Protein AF-A0AA97GKY3-F1 (afdb_monomer_lite)

pLDDT: mean 78.76, std 14.24, range [46.22, 96.06]

Sequence (99 aa):
MFIHLEANILKNKYGVREMSVAIKKWGNSQGIVIPSAILKQLGIEVGQRLDISVNNGNLVLSPKKKIRMFSEAYLLDNMNEYNSHSDELAQINDMEIGE

Foldseek 3Di:
DVVVVVVVVVCVLQPDDDDDWDWDDDPPDIDTDDDPVVCVSVVHDPPFDWDWDADPNDIDIGGDDPPPDDDPCRVCVPDDPVNVCPVDDPDDDPVNVPD

Structure (mmCIF, N/CA/C/O backbone):
data_AF-A0AA97GKY3-F1
#
_entry.id   AF-A0AA97GKY3-F1
#
loop_
_atom_sit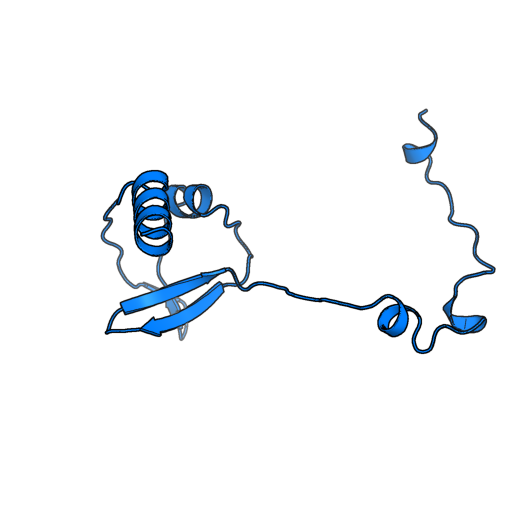e.group_PDB
_atom_site.id
_atom_site.type_symbol
_atom_site.label_atom_id
_atom_site.label_alt_id
_atom_site.label_comp_id
_atom_site.label_asym_id
_atom_site.label_entity_id
_atom_site.label_seq_id
_atom_site.pdbx_PDB_ins_code
_atom_site.Cartn_x
_atom_site.Cartn_y
_atom_site.Cartn_z
_atom_site.occupancy
_atom_site.B_iso_or_equiv
_atom_site.auth_seq_id
_atom_site.auth_comp_id
_atom_site.auth_asym_id
_atom_site.auth_atom_id
_atom_site.pdbx_PDB_model_num
ATOM 1 N N . MET A 1 1 ? -26.500 -10.267 -20.032 1.00 52.09 1 MET A N 1
ATOM 2 C CA . MET A 1 1 ? -26.443 -11.475 -19.175 1.00 52.09 1 MET A CA 1
ATOM 3 C C . MET A 1 1 ? -25.007 -11.860 -18.798 1.00 52.09 1 MET A C 1
ATOM 5 O O . MET A 1 1 ? -24.755 -12.038 -17.618 1.00 52.09 1 MET A O 1
ATOM 9 N N . PHE A 1 2 ? -24.052 -11.880 -19.740 1.00 49.31 2 PHE A N 1
ATOM 10 C CA . PHE A 1 2 ? -22.637 -12.225 -19.484 1.00 49.31 2 PHE A CA 1
ATOM 11 C C . PHE A 1 2 ? -21.908 -11.327 -18.461 1.00 49.31 2 PHE A C 1
ATOM 13 O O . PHE A 1 2 ? -21.291 -11.838 -17.535 1.00 49.31 2 PHE A O 1
ATOM 20 N N . ILE A 1 3 ? -22.061 -10.000 -18.535 1.00 54.97 3 ILE A N 1
ATOM 21 C CA . ILE A 1 3 ? -21.434 -9.059 -17.578 1.00 54.97 3 ILE A CA 1
ATOM 22 C C . ILE A 1 3 ? -21.911 -9.218 -16.123 1.00 54.97 3 ILE A C 1
ATOM 24 O O . ILE A 1 3 ? -21.146 -8.987 -15.193 1.00 54.97 3 ILE A O 1
ATOM 28 N N . HIS A 1 4 ? -23.168 -9.624 -15.911 1.00 46.22 4 HIS A N 1
ATOM 29 C CA . HIS A 1 4 ? -23.708 -9.834 -14.563 1.00 46.22 4 HIS A CA 1
ATOM 30 C C . HIS A 1 4 ? -23.193 -11.136 -13.931 1.00 46.22 4 HIS A C 1
ATOM 32 O O . HIS A 1 4 ? -23.052 -11.199 -12.713 1.00 46.22 4 HIS A O 1
ATOM 38 N N . LEU A 1 5 ? -22.892 -12.157 -14.742 1.00 48.66 5 LEU A N 1
ATOM 39 C CA . LEU A 1 5 ? -22.388 -13.445 -14.263 1.00 48.66 5 LEU A CA 1
ATOM 40 C C . LEU A 1 5 ? -20.929 -13.329 -13.782 1.00 48.66 5 LEU A C 1
ATOM 42 O O . LEU A 1 5 ? -20.621 -13.777 -12.681 1.00 48.66 5 LEU A O 1
ATOM 46 N N . GLU A 1 6 ? -20.071 -12.639 -14.542 1.00 56.41 6 GLU A N 1
ATOM 47 C CA . GLU A 1 6 ? -18.661 -12.364 -14.196 1.00 56.41 6 GLU A CA 1
ATOM 48 C C . GLU A 1 6 ? -18.518 -11.658 -12.837 1.00 56.41 6 GLU A C 1
ATOM 50 O O . GLU A 1 6 ? -17.774 -12.099 -11.959 1.00 56.41 6 GLU A O 1
ATOM 55 N N . ALA A 1 7 ? -19.299 -10.595 -12.612 1.00 54.34 7 ALA A N 1
ATOM 56 C CA . ALA A 1 7 ? -19.278 -9.860 -11.349 1.00 54.34 7 ALA A CA 1
ATOM 57 C C . ALA A 1 7 ? -19.705 -10.733 -10.154 1.00 54.34 7 ALA A C 1
ATOM 59 O O . ALA A 1 7 ? -19.193 -10.564 -9.045 1.00 54.34 7 ALA A O 1
ATOM 60 N N . ASN A 1 8 ? -20.623 -11.679 -10.373 1.00 49.62 8 ASN A N 1
ATOM 61 C CA . ASN A 1 8 ? -21.111 -12.576 -9.329 1.00 49.62 8 ASN A CA 1
ATOM 62 C C . ASN A 1 8 ? -20.112 -13.710 -9.029 1.00 49.62 8 ASN A C 1
ATOM 64 O O . ASN A 1 8 ? -19.917 -14.069 -7.868 1.00 49.62 8 ASN A O 1
ATOM 68 N N . ILE A 1 9 ? -19.407 -14.213 -10.048 1.00 56.62 9 ILE A N 1
ATOM 69 C CA . ILE A 1 9 ? -18.322 -15.198 -9.899 1.00 56.62 9 ILE A CA 1
ATOM 70 C C . ILE A 1 9 ? -17.146 -14.593 -9.115 1.00 56.62 9 ILE A C 1
ATOM 72 O O . ILE A 1 9 ? -16.620 -15.231 -8.200 1.00 56.62 9 ILE A O 1
ATOM 76 N N . LEU A 1 10 ? -16.775 -13.338 -9.396 1.00 53.50 10 LEU A N 1
ATOM 77 C CA . LEU A 1 10 ? -15.717 -12.635 -8.658 1.00 53.50 10 LEU A CA 1
ATOM 78 C C . LEU A 1 10 ? -16.090 -12.377 -7.191 1.00 53.50 10 LEU A C 1
ATOM 80 O O . LEU A 1 10 ? -15.242 -12.540 -6.315 1.00 53.50 10 LEU A O 1
ATOM 84 N N . LYS A 1 11 ? -17.355 -12.038 -6.902 1.00 51.94 11 LYS A N 1
ATOM 85 C CA . LYS A 1 11 ? -17.842 -11.898 -5.517 1.00 51.94 11 LYS A CA 1
ATOM 86 C C . LYS A 1 11 ? -17.776 -13.215 -4.738 1.00 51.94 11 LYS A C 1
ATOM 88 O O . LYS A 1 11 ? -17.418 -13.197 -3.563 1.00 51.94 11 LYS A O 1
ATOM 93 N N . ASN A 1 12 ? -18.067 -14.346 -5.386 1.00 52.72 12 ASN A N 1
ATOM 94 C CA . ASN A 1 12 ? -18.068 -15.663 -4.738 1.00 52.72 12 ASN A CA 1
ATOM 95 C C . ASN A 1 12 ? -16.659 -16.259 -4.558 1.00 52.72 12 ASN A C 1
ATOM 97 O O . ASN A 1 12 ? -16.413 -16.966 -3.584 1.00 52.72 12 ASN A O 1
ATOM 101 N N . LYS A 1 13 ? -15.705 -15.941 -5.447 1.00 58.94 13 LYS A N 1
ATOM 102 C CA . LYS A 1 13 ? -14.300 -16.391 -5.338 1.00 58.94 13 LYS A CA 1
ATOM 103 C C . LYS A 1 13 ? -13.584 -15.839 -4.096 1.00 58.94 13 LYS A C 1
ATOM 105 O O . LYS A 1 13 ? -12.670 -16.473 -3.579 1.00 58.94 13 LYS A O 1
ATOM 110 N N . TYR A 1 14 ? -13.992 -14.663 -3.622 1.00 61.53 14 TYR A N 1
ATOM 111 C CA . TYR A 1 14 ? -13.306 -13.905 -2.574 1.00 61.53 14 TYR A CA 1
ATOM 112 C C . TYR A 1 14 ? -14.158 -13.694 -1.318 1.00 61.53 14 TYR A C 1
ATOM 114 O O . TYR A 1 14 ? -13.981 -12.661 -0.679 1.00 61.53 14 TYR A O 1
ATOM 122 N N . GLY A 1 15 ? -15.062 -14.638 -1.000 1.00 59.81 15 GLY A N 1
ATOM 123 C CA . GLY A 1 15 ? -16.025 -14.614 0.116 1.00 59.81 15 GLY A CA 1
ATOM 124 C C . GLY A 1 15 ? -15.819 -13.478 1.123 1.00 59.81 15 GLY A C 1
ATOM 125 O O . GLY A 1 15 ? -14.799 -13.439 1.811 1.00 59.81 15 GLY A O 1
ATOM 126 N N . VAL A 1 16 ? -16.768 -12.537 1.163 1.00 59.62 16 VAL A N 1
ATOM 127 C CA . VAL A 1 16 ? -16.625 -11.253 1.866 1.00 59.62 16 VAL A CA 1
ATOM 128 C C . VAL A 1 16 ? -16.208 -11.477 3.322 1.00 59.62 16 VAL A C 1
ATOM 130 O O . VAL A 1 16 ? -16.953 -12.048 4.114 1.00 59.62 16 VAL A O 1
ATOM 133 N N . ARG A 1 17 ? -15.000 -11.022 3.668 1.00 67.50 17 ARG A N 1
ATOM 134 C CA . ARG A 1 17 ? -14.478 -10.995 5.037 1.00 67.50 17 ARG A CA 1
ATOM 135 C C . ARG A 1 17 ? -14.363 -9.549 5.484 1.00 67.50 17 ARG A C 1
ATOM 137 O O . ARG A 1 17 ? -13.490 -8.824 5.012 1.00 67.50 17 ARG A O 1
ATOM 144 N N . GLU A 1 18 ? -15.241 -9.145 6.390 1.00 75.62 18 GLU A N 1
ATOM 145 C CA . GLU A 1 18 ? -15.158 -7.836 7.028 1.00 75.62 18 GLU A CA 1
ATOM 146 C C . GLU A 1 18 ? -14.206 -7.882 8.221 1.00 75.62 18 GLU A C 1
ATOM 148 O O . GLU A 1 18 ? -14.206 -8.823 9.015 1.00 75.62 18 GLU A O 1
ATOM 153 N N . MET A 1 19 ? -13.360 -6.861 8.327 1.00 83.88 19 MET A N 1
ATOM 154 C CA . MET A 1 19 ? -12.403 -6.702 9.414 1.00 83.88 19 MET A CA 1
ATOM 155 C C . MET A 1 19 ? -12.294 -5.216 9.742 1.00 83.88 19 MET A C 1
ATOM 157 O O . MET A 1 19 ? -12.143 -4.392 8.840 1.00 83.88 19 MET A O 1
ATOM 161 N N . SER A 1 20 ? -12.311 -4.864 11.024 1.00 89.56 20 SER A N 1
ATOM 162 C CA . SER A 1 20 ? -12.036 -3.498 11.466 1.00 89.56 20 SER A CA 1
ATOM 163 C C . SER A 1 20 ? -10.535 -3.300 11.665 1.00 89.56 20 SER A C 1
ATOM 165 O O . SER A 1 20 ? -9.904 -4.040 12.423 1.00 89.56 20 SER A O 1
ATOM 167 N N . VAL A 1 21 ? -9.967 -2.276 11.035 1.00 91.94 21 VAL A N 1
ATOM 168 C CA . VAL A 1 21 ? -8.583 -1.838 11.264 1.00 91.94 21 VAL A CA 1
ATOM 169 C C . VAL A 1 21 ? -8.566 -0.375 11.690 1.00 91.94 21 VAL A C 1
ATOM 171 O O . VAL A 1 21 ? -9.446 0.396 11.321 1.00 91.94 21 VAL A O 1
ATOM 174 N N . ALA A 1 22 ? -7.554 0.012 12.463 1.00 93.81 22 ALA A N 1
ATOM 175 C CA . ALA A 1 22 ? -7.344 1.395 12.872 1.00 93.81 22 ALA A CA 1
ATOM 176 C C . ALA A 1 22 ? -6.202 2.031 12.074 1.00 93.81 22 ALA A C 1
ATOM 178 O O . ALA A 1 22 ? -5.189 1.384 11.786 1.00 93.81 22 ALA A O 1
ATOM 179 N N . ILE A 1 23 ? -6.354 3.318 11.770 1.00 95.25 23 ILE A N 1
ATOM 180 C CA . ILE A 1 23 ? -5.287 4.136 11.200 1.00 95.25 23 ILE A CA 1
ATOM 181 C C . ILE A 1 23 ? -4.251 4.421 12.292 1.00 95.25 23 ILE A C 1
ATOM 183 O O . ILE A 1 23 ? -4.587 4.849 13.395 1.00 95.25 23 ILE A O 1
ATOM 187 N N . LYS A 1 24 ? -2.977 4.191 11.978 1.00 95.94 24 LYS A N 1
ATOM 188 C CA . LYS A 1 24 ? -1.830 4.455 12.850 1.00 95.94 24 LYS A CA 1
ATOM 189 C C . LYS A 1 24 ? -0.959 5.554 12.254 1.00 95.94 24 LYS A C 1
ATOM 191 O O . LYS A 1 24 ? -0.857 5.684 11.038 1.00 95.94 24 LYS A O 1
ATOM 196 N N . LYS A 1 25 ? -0.300 6.333 13.112 1.00 96.06 25 LYS A N 1
ATOM 197 C CA . LYS A 1 25 ? 0.679 7.341 12.692 1.00 96.06 25 LYS A CA 1
ATOM 198 C C . LYS A 1 25 ? 2.038 6.684 12.448 1.00 96.06 25 LYS A C 1
ATOM 200 O O . LYS A 1 25 ? 2.558 6.015 13.338 1.00 96.06 25 LYS A O 1
ATOM 205 N N . TRP A 1 26 ? 2.615 6.919 11.274 1.00 94.44 26 TRP A N 1
ATOM 206 C CA . TRP A 1 26 ? 3.968 6.509 10.894 1.00 94.44 26 TRP A CA 1
ATOM 207 C C . TRP A 1 26 ? 4.745 7.752 10.452 1.00 94.44 26 TRP A C 1
ATOM 209 O O . TRP A 1 26 ? 4.631 8.203 9.313 1.00 94.44 26 TRP A O 1
ATOM 219 N N . GLY A 1 27 ? 5.493 8.360 11.376 1.00 92.69 27 GLY A N 1
ATOM 220 C CA . GLY A 1 27 ? 6.165 9.640 11.131 1.00 92.69 27 GLY A CA 1
ATOM 221 C C . GLY A 1 27 ? 5.167 10.748 10.773 1.00 92.69 27 GLY A C 1
ATOM 222 O O . GLY A 1 27 ? 4.230 11.011 11.532 1.00 92.69 27 GLY A O 1
ATOM 223 N N . ASN A 1 28 ? 5.352 11.371 9.605 1.00 95.62 28 ASN A N 1
ATOM 224 C CA . ASN A 1 28 ? 4.447 12.397 9.065 1.00 95.62 28 ASN A CA 1
ATOM 225 C C . ASN A 1 28 ? 3.242 11.818 8.307 1.00 95.62 28 ASN A C 1
ATOM 227 O O . ASN A 1 28 ? 2.396 12.570 7.833 1.00 95.62 28 ASN A O 1
ATOM 231 N N . SER A 1 29 ? 3.150 10.495 8.188 1.00 93.31 29 SER A N 1
ATOM 232 C CA . SER A 1 29 ? 2.107 9.816 7.423 1.00 93.31 29 SER A CA 1
ATOM 233 C C . SER A 1 29 ? 1.175 9.004 8.315 1.00 93.31 29 SER A C 1
ATOM 235 O O . SER A 1 29 ? 1.404 8.811 9.515 1.00 93.31 29 SER A O 1
ATOM 237 N N . GLN A 1 30 ? 0.090 8.536 7.711 1.00 94.69 30 GLN A N 1
ATOM 238 C CA . GLN A 1 30 ? -0.875 7.640 8.322 1.00 94.69 30 GLN A CA 1
ATOM 239 C C . GLN A 1 30 ? -0.895 6.331 7.536 1.00 94.69 30 GLN A C 1
ATOM 241 O O . GLN A 1 30 ? -0.824 6.337 6.308 1.00 94.69 30 GLN A O 1
ATOM 246 N N . GLY A 1 31 ? -0.971 5.213 8.246 1.00 92.88 31 GLY A N 1
ATOM 247 C CA . GLY A 1 31 ? -0.959 3.882 7.657 1.00 92.88 31 GLY A CA 1
ATOM 248 C C . GLY A 1 31 ? -1.977 2.961 8.307 1.00 92.88 31 GLY A C 1
ATOM 249 O O . GLY A 1 31 ? -2.439 3.196 9.423 1.00 92.88 31 GLY A O 1
ATOM 250 N N . ILE A 1 32 ? -2.302 1.885 7.603 1.00 93.31 32 ILE A N 1
ATOM 251 C CA . ILE A 1 32 ? -3.094 0.771 8.122 1.00 93.31 32 ILE A CA 1
ATOM 252 C C . ILE A 1 32 ? -2.244 -0.494 8.087 1.00 93.31 32 ILE A C 1
ATOM 254 O O . ILE A 1 32 ? -1.383 -0.659 7.223 1.00 93.31 32 ILE A O 1
ATOM 258 N N . VAL A 1 33 ? -2.493 -1.404 9.024 1.00 91.38 33 VAL A N 1
ATOM 259 C CA . VAL A 1 33 ? -1.918 -2.750 8.966 1.00 91.38 33 VAL A CA 1
ATOM 260 C C . VAL A 1 33 ? -2.879 -3.620 8.171 1.00 91.38 33 VAL A C 1
ATOM 262 O O . VAL A 1 33 ? -4.016 -3.816 8.592 1.00 91.38 33 VAL A O 1
ATOM 265 N N . ILE A 1 34 ? -2.425 -4.129 7.029 1.00 90.56 34 ILE A N 1
ATOM 266 C CA . ILE A 1 34 ? -3.201 -5.051 6.197 1.00 90.56 34 ILE A CA 1
ATOM 267 C C . ILE A 1 34 ? -2.884 -6.481 6.657 1.00 90.56 34 ILE A C 1
ATOM 269 O O . ILE A 1 34 ? -1.723 -6.890 6.579 1.00 90.56 34 ILE A O 1
ATOM 273 N N . PRO A 1 35 ? -3.869 -7.260 7.140 1.00 89.25 35 PRO A N 1
ATOM 274 C CA . PRO A 1 35 ? -3.641 -8.643 7.542 1.00 89.25 35 PRO A CA 1
ATOM 275 C C . PRO A 1 35 ? -3.117 -9.510 6.392 1.00 89.25 35 PRO A C 1
ATOM 277 O O . PRO A 1 35 ? -3.614 -9.445 5.266 1.00 89.25 35 PRO A O 1
ATOM 280 N N . SER A 1 36 ? -2.158 -10.389 6.692 1.00 88.94 36 SER A N 1
ATOM 281 C CA . SER A 1 36 ? -1.513 -11.267 5.702 1.00 88.94 36 SER A CA 1
ATOM 282 C C . SER A 1 36 ? -2.495 -12.187 4.971 1.00 88.94 36 SER A C 1
ATOM 284 O O . SER A 1 36 ? -2.277 -12.518 3.808 1.00 88.94 36 SER A O 1
ATOM 286 N N . ALA A 1 37 ? -3.601 -12.562 5.618 1.00 86.31 37 ALA A N 1
ATOM 287 C CA . ALA A 1 37 ? -4.664 -13.353 5.006 1.00 86.31 37 ALA A CA 1
ATOM 288 C C . ALA A 1 37 ? -5.293 -12.654 3.785 1.00 86.31 37 ALA A C 1
ATOM 290 O O . ALA A 1 37 ? -5.534 -13.310 2.774 1.00 86.31 37 ALA A O 1
ATOM 291 N N . ILE A 1 38 ? -5.499 -11.332 3.847 1.00 86.75 38 ILE A N 1
ATOM 292 C CA . ILE A 1 38 ? -6.049 -10.557 2.723 1.00 86.75 38 ILE A CA 1
ATOM 293 C C . ILE A 1 38 ? -5.029 -10.432 1.598 1.00 86.75 38 ILE A C 1
ATOM 295 O O . ILE A 1 38 ? -5.378 -10.611 0.436 1.00 86.75 38 ILE A O 1
ATOM 299 N N . LEU A 1 39 ? -3.761 -10.182 1.935 1.00 87.50 39 LEU A N 1
ATOM 300 C CA . LEU A 1 39 ? -2.686 -10.115 0.943 1.00 87.50 39 LEU A CA 1
ATOM 301 C C . LEU A 1 39 ? -2.575 -11.421 0.146 1.00 87.50 39 LEU A C 1
ATOM 303 O O . LEU A 1 39 ? -2.588 -11.387 -1.081 1.00 87.50 39 LEU A O 1
ATOM 307 N N . LYS A 1 40 ? -2.578 -12.572 0.835 1.00 86.81 40 LYS A N 1
ATOM 308 C CA . LYS A 1 40 ? -2.563 -13.900 0.199 1.00 86.81 40 LYS A CA 1
ATOM 309 C C . LYS A 1 40 ? -3.774 -14.125 -0.702 1.00 86.81 40 LYS A C 1
ATOM 311 O O . LYS A 1 40 ? -3.621 -14.611 -1.816 1.00 86.81 40 LYS A O 1
ATOM 316 N N . GLN A 1 41 ? -4.963 -13.749 -0.236 1.00 83.69 41 GLN A N 1
ATOM 317 C CA . GLN A 1 41 ? -6.193 -13.877 -1.014 1.00 83.69 41 GLN A CA 1
ATOM 318 C C . GLN A 1 41 ? -6.146 -13.040 -2.301 1.00 83.69 41 GLN A C 1
ATOM 320 O O . GLN A 1 41 ? -6.612 -13.491 -3.344 1.00 83.69 41 GLN A O 1
ATOM 325 N N . LEU A 1 42 ? -5.557 -11.845 -2.244 1.00 84.19 42 LEU A N 1
ATOM 326 C CA . LEU A 1 42 ? -5.392 -10.966 -3.402 1.00 84.19 42 LEU A CA 1
ATOM 327 C C . LEU A 1 42 ? -4.159 -11.304 -4.261 1.00 84.19 42 LEU A C 1
ATOM 329 O O . LEU A 1 42 ? -3.985 -10.689 -5.311 1.00 84.19 42 LEU A O 1
ATOM 333 N N . GLY A 1 43 ? -3.316 -12.257 -3.845 1.00 87.25 43 GLY A N 1
ATOM 334 C CA . GLY A 1 43 ? -2.058 -12.581 -4.529 1.00 87.25 43 GLY A CA 1
ATOM 335 C C . GLY A 1 43 ? -1.039 -11.436 -4.501 1.00 87.25 43 GLY A C 1
ATOM 336 O O . GLY A 1 43 ? -0.255 -11.286 -5.434 1.00 87.25 43 GLY A O 1
ATOM 337 N N . ILE A 1 44 ? -1.088 -10.595 -3.465 1.00 88.75 44 ILE A N 1
ATOM 338 C CA . ILE A 1 44 ? -0.215 -9.429 -3.299 1.00 88.75 44 ILE A CA 1
ATOM 339 C C . ILE A 1 44 ? 0.918 -9.789 -2.343 1.00 88.75 44 ILE A C 1
ATOM 341 O O . ILE A 1 44 ? 0.691 -10.326 -1.258 1.00 88.75 44 ILE A O 1
ATOM 345 N N . GLU A 1 45 ? 2.136 -9.425 -2.721 1.00 88.56 45 GLU A N 1
ATOM 346 C CA . GLU A 1 45 ? 3.335 -9.621 -1.909 1.00 88.56 45 GLU A CA 1
ATOM 347 C C . GLU A 1 45 ? 3.789 -8.319 -1.240 1.00 88.56 45 GLU A C 1
ATOM 349 O O . GLU A 1 45 ? 3.532 -7.210 -1.721 1.00 88.56 45 GLU A O 1
ATOM 354 N N . VAL A 1 46 ? 4.498 -8.447 -0.117 1.00 87.62 46 VAL A N 1
ATOM 355 C CA . VAL A 1 46 ? 5.099 -7.299 0.571 1.00 87.62 46 VAL A CA 1
ATOM 356 C C . VAL A 1 46 ? 6.119 -6.631 -0.355 1.00 87.62 46 VAL A C 1
ATOM 358 O O . VAL A 1 46 ? 6.952 -7.296 -0.958 1.00 87.62 46 VAL A O 1
ATOM 361 N N . GLY A 1 47 ? 6.049 -5.305 -0.471 1.00 87.81 47 GLY A N 1
ATOM 362 C CA . GLY A 1 47 ? 6.907 -4.526 -1.371 1.00 87.81 47 GLY A CA 1
ATOM 363 C C . GLY A 1 47 ? 6.315 -4.293 -2.766 1.00 87.81 47 GLY A C 1
ATOM 364 O O . GLY A 1 47 ? 6.829 -3.447 -3.503 1.00 87.81 47 GLY A O 1
ATOM 365 N N . GLN A 1 48 ? 5.206 -4.953 -3.128 1.00 88.25 48 GLN A N 1
ATOM 366 C CA . GLN A 1 48 ? 4.465 -4.583 -4.333 1.00 88.25 48 GLN A CA 1
ATOM 367 C C . GLN A 1 48 ? 3.888 -3.168 -4.213 1.00 88.25 48 GLN A C 1
ATOM 369 O O . GLN A 1 48 ? 3.448 -2.725 -3.151 1.00 88.25 48 GLN A O 1
ATOM 374 N N . ARG A 1 49 ? 3.881 -2.443 -5.336 1.00 89.62 49 ARG A N 1
ATOM 375 C CA . ARG A 1 49 ? 3.287 -1.105 -5.406 1.00 89.62 49 ARG A CA 1
ATOM 376 C C . ARG A 1 49 ? 1.783 -1.215 -5.602 1.00 89.62 49 ARG A C 1
ATOM 378 O O . ARG A 1 49 ? 1.325 -1.965 -6.462 1.00 89.62 49 ARG A O 1
ATOM 385 N N . LEU A 1 50 ? 1.042 -0.414 -4.849 1.00 91.12 50 LEU A N 1
ATOM 386 C CA . LEU A 1 50 ? -0.399 -0.256 -4.985 1.00 91.12 50 LEU A CA 1
ATOM 387 C C . LEU A 1 50 ? -0.702 1.173 -5.435 1.00 91.12 50 LEU A C 1
ATOM 389 O O . LEU A 1 50 ? -0.010 2.109 -5.032 1.00 91.12 50 LEU A O 1
ATOM 393 N N . ASP A 1 51 ? -1.737 1.330 -6.248 1.00 92.00 51 ASP A N 1
ATOM 394 C CA . ASP A 1 51 ? -2.359 2.622 -6.504 1.00 92.00 51 ASP A CA 1
ATOM 395 C C . ASP A 1 51 ? -3.503 2.828 -5.497 1.00 92.00 51 ASP A C 1
ATOM 397 O O . ASP A 1 51 ? -4.209 1.883 -5.126 1.00 92.00 51 ASP A O 1
ATOM 401 N N . ILE A 1 52 ? -3.664 4.069 -5.035 1.00 92.25 52 ILE A N 1
ATOM 402 C CA . ILE A 1 52 ? -4.684 4.482 -4.070 1.00 92.25 52 ILE A CA 1
ATOM 403 C C . ILE A 1 52 ? -5.633 5.472 -4.741 1.00 92.25 52 ILE A C 1
ATOM 405 O O . ILE A 1 52 ? -5.195 6.406 -5.413 1.00 92.25 52 ILE A O 1
ATOM 409 N N . SER A 1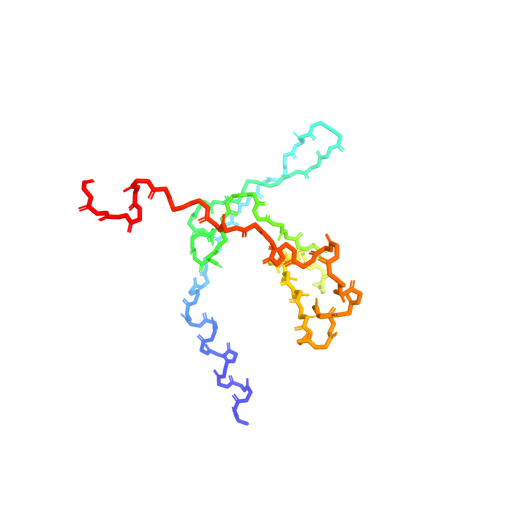 53 ? -6.936 5.260 -4.583 1.00 94.12 53 SER A N 1
ATOM 410 C CA . SER A 1 53 ? -7.970 6.135 -5.141 1.00 94.12 53 SER A CA 1
ATOM 411 C C . SER A 1 53 ? -9.164 6.244 -4.198 1.00 94.12 53 SER A C 1
ATOM 413 O O . SER A 1 53 ? -9.356 5.398 -3.324 1.00 94.12 53 SER A O 1
ATOM 415 N N . VAL A 1 54 ? -9.964 7.294 -4.371 1.00 95.62 54 VAL A N 1
ATOM 416 C CA . VAL A 1 54 ? -11.228 7.480 -3.651 1.00 95.62 54 VAL A CA 1
ATOM 417 C C . VAL A 1 54 ? -12.366 7.306 -4.647 1.00 95.62 54 VAL A C 1
ATOM 419 O O . VAL A 1 54 ? -12.424 8.017 -5.647 1.00 95.62 54 VAL A O 1
ATOM 422 N N . ASN A 1 55 ? -13.266 6.360 -4.383 1.00 93.06 55 ASN A N 1
ATOM 423 C CA . ASN A 1 55 ? -14.430 6.096 -5.225 1.00 93.06 55 ASN A CA 1
ATOM 424 C C . ASN A 1 55 ? -15.672 5.899 -4.346 1.00 93.06 55 ASN A C 1
ATOM 426 O O . ASN A 1 55 ? -15.690 5.024 -3.481 1.00 93.06 55 ASN A O 1
ATOM 430 N N . ASN A 1 56 ? -16.707 6.718 -4.559 1.00 93.25 56 ASN A N 1
ATOM 431 C CA . ASN A 1 56 ? -17.970 6.674 -3.811 1.00 93.25 56 ASN A CA 1
ATOM 432 C C . ASN A 1 56 ? -17.778 6.711 -2.283 1.00 93.25 56 ASN A C 1
ATOM 434 O O . ASN A 1 56 ? -18.393 5.939 -1.555 1.00 93.25 56 ASN A O 1
ATOM 438 N N . GLY A 1 57 ? -16.868 7.565 -1.800 1.00 93.12 57 GLY A N 1
ATOM 439 C CA . GLY A 1 57 ? -16.536 7.672 -0.373 1.00 93.12 57 GLY A CA 1
ATOM 440 C C . GLY A 1 57 ? -15.684 6.522 0.179 1.00 93.12 57 GLY A C 1
ATOM 441 O O . GLY A 1 57 ? -15.319 6.551 1.350 1.00 93.12 57 GLY A O 1
ATOM 442 N N . ASN A 1 58 ? -15.322 5.541 -0.653 1.00 91.38 58 ASN A N 1
ATOM 443 C CA . ASN A 1 58 ? -14.484 4.413 -0.265 1.00 91.38 58 ASN A CA 1
ATOM 444 C C . ASN A 1 58 ? -13.036 4.636 -0.692 1.00 91.38 58 ASN A C 1
ATOM 446 O O . ASN A 1 58 ? -12.762 5.082 -1.810 1.00 91.38 58 ASN A O 1
ATOM 450 N N . LEU A 1 59 ? -12.105 4.255 0.181 1.00 90.31 59 LEU A N 1
ATOM 451 C CA . LEU A 1 59 ? -10.696 4.142 -0.166 1.00 90.31 59 LEU A CA 1
ATOM 452 C C . LEU A 1 59 ? -10.475 2.824 -0.916 1.00 90.31 59 LEU A C 1
ATOM 454 O O . LEU A 1 59 ? -10.672 1.747 -0.356 1.00 90.31 59 LEU A O 1
ATOM 458 N N . VAL A 1 60 ? -10.056 2.907 -2.176 1.00 91.62 60 VAL A N 1
ATOM 459 C CA . VAL A 1 60 ? -9.801 1.741 -3.026 1.00 91.62 60 VAL A CA 1
ATOM 460 C C . VAL A 1 60 ? -8.302 1.616 -3.266 1.00 91.62 60 VAL A C 1
ATOM 462 O O . VAL A 1 60 ? -7.670 2.511 -3.831 1.00 91.62 60 VAL A O 1
ATOM 465 N N . LEU A 1 61 ? -7.746 0.479 -2.847 1.00 91.00 61 LEU A N 1
ATOM 466 C CA . LEU A 1 61 ? -6.364 0.075 -3.101 1.00 91.00 61 LEU A CA 1
ATOM 467 C C . LEU A 1 61 ? -6.350 -0.971 -4.213 1.00 91.00 61 LEU A C 1
ATOM 469 O O . LEU A 1 61 ? -7.128 -1.923 -4.179 1.00 91.00 61 LEU A O 1
ATOM 473 N N . SER A 1 62 ? -5.480 -0.806 -5.205 1.00 89.25 62 SER A N 1
ATOM 474 C CA . SER A 1 62 ? -5.369 -1.732 -6.340 1.00 89.25 62 SER A CA 1
ATOM 475 C C . SER A 1 62 ? -3.905 -2.039 -6.654 1.00 89.25 62 SER A C 1
ATOM 477 O O . SER A 1 62 ? -3.089 -1.118 -6.617 1.00 89.25 62 SER A O 1
ATOM 479 N N . PRO A 1 63 ? -3.534 -3.293 -6.985 1.00 87.69 63 PRO A N 1
ATOM 480 C CA . PRO A 1 63 ? -2.190 -3.604 -7.460 1.00 87.69 63 PRO A CA 1
ATOM 481 C C . PRO A 1 63 ? -1.814 -2.734 -8.655 1.00 87.69 63 PRO A C 1
ATOM 483 O O . PRO A 1 63 ? -2.536 -2.695 -9.655 1.00 87.69 63 PRO A O 1
ATOM 486 N N . LYS A 1 64 ? -0.671 -2.049 -8.566 1.00 84.62 64 LYS A N 1
ATOM 487 C CA . LYS A 1 64 ? -0.168 -1.228 -9.664 1.00 84.62 64 LYS A CA 1
ATOM 488 C C . LYS A 1 64 ? 0.279 -2.157 -10.789 1.00 84.62 64 LYS A C 1
ATOM 490 O O . LYS A 1 64 ? 1.340 -2.781 -10.705 1.00 84.62 64 LYS A O 1
ATOM 495 N N . LYS A 1 65 ? -0.513 -2.256 -11.857 1.00 71.69 65 LYS A N 1
ATOM 496 C CA . LYS A 1 65 ? -0.137 -3.034 -13.043 1.00 71.69 65 LYS A CA 1
ATOM 497 C C . LYS A 1 65 ? 1.085 -2.386 -13.696 1.00 71.69 65 LYS A C 1
ATOM 499 O O . LYS A 1 65 ? 0.997 -1.292 -14.248 1.00 71.69 65 LYS A O 1
ATOM 504 N N . LYS A 1 66 ? 2.234 -3.065 -13.669 1.00 63.44 66 LYS A N 1
ATOM 505 C CA . LYS A 1 66 ? 3.362 -2.722 -14.544 1.00 63.44 66 LYS A CA 1
ATOM 506 C C . LYS A 1 66 ? 3.059 -3.260 -15.939 1.00 63.44 66 LYS A C 1
ATOM 508 O O . LYS A 1 66 ? 3.522 -4.334 -16.297 1.00 63.44 66 LYS A O 1
ATOM 513 N N . ILE A 1 67 ? 2.273 -2.533 -16.725 1.00 59.69 67 ILE A N 1
ATOM 514 C CA . ILE A 1 67 ? 2.192 -2.820 -18.159 1.00 59.69 67 ILE A CA 1
ATOM 515 C C . ILE A 1 67 ? 3.367 -2.093 -18.802 1.00 59.69 67 ILE A C 1
ATOM 517 O O . ILE A 1 67 ? 3.295 -0.904 -19.095 1.00 59.69 67 ILE A O 1
ATOM 521 N N . ARG A 1 68 ? 4.486 -2.797 -18.956 1.00 63.31 68 ARG A N 1
ATOM 522 C CA . ARG A 1 68 ? 5.506 -2.417 -19.931 1.00 63.31 68 ARG A CA 1
ATOM 523 C C . ARG A 1 68 ? 5.272 -3.295 -21.150 1.00 63.31 68 ARG A C 1
ATOM 525 O O . ARG A 1 68 ? 5.818 -4.385 -21.239 1.00 63.31 68 ARG A O 1
ATOM 532 N N . MET A 1 69 ? 4.362 -2.862 -22.017 1.00 69.75 69 MET A N 1
ATOM 533 C CA . MET A 1 69 ? 4.253 -3.446 -23.347 1.00 69.75 69 MET A CA 1
ATOM 534 C C . MET A 1 69 ? 5.309 -2.777 -24.210 1.00 69.75 69 MET A C 1
ATOM 536 O O . MET A 1 69 ? 5.247 -1.573 -24.441 1.00 69.75 69 MET A O 1
ATOM 540 N N . PHE A 1 70 ? 6.275 -3.568 -24.648 1.00 80.06 70 PHE A N 1
ATOM 541 C CA . PHE A 1 70 ? 7.223 -3.172 -25.671 1.00 80.06 70 PHE A CA 1
ATOM 542 C C . PHE A 1 70 ? 6.908 -3.993 -26.919 1.00 80.06 70 PHE A C 1
ATOM 544 O O . PHE A 1 70 ? 6.648 -5.191 -26.814 1.00 80.06 70 PHE A O 1
ATOM 551 N N . SER A 1 71 ? 6.871 -3.353 -28.083 1.00 84.62 71 SER A N 1
ATOM 552 C CA . SER A 1 71 ? 6.870 -4.080 -29.351 1.00 84.62 71 SER A CA 1
ATOM 553 C C . SER A 1 71 ? 8.291 -4.544 -29.668 1.00 84.62 71 SER A C 1
ATOM 555 O O . SER A 1 71 ? 9.254 -3.938 -29.204 1.00 84.62 71 SER A O 1
ATOM 557 N N . GLU A 1 72 ? 8.432 -5.585 -30.489 1.00 84.50 72 GLU A N 1
ATOM 558 C CA . GLU A 1 72 ? 9.734 -5.992 -31.036 1.00 84.50 72 GLU A CA 1
ATOM 559 C C . GLU A 1 72 ? 10.437 -4.803 -31.705 1.00 84.50 72 GLU A C 1
ATOM 561 O O . GLU A 1 72 ? 11.567 -4.486 -31.362 1.00 84.50 72 GLU A O 1
ATOM 566 N N . ALA A 1 73 ? 9.716 -4.052 -32.543 1.00 87.62 73 ALA A N 1
ATOM 567 C CA . ALA A 1 73 ? 10.234 -2.838 -33.168 1.00 87.62 73 ALA A CA 1
ATOM 568 C C . ALA A 1 73 ? 10.735 -1.790 -32.155 1.00 87.62 73 ALA A C 1
ATOM 570 O O . ALA A 1 73 ? 11.738 -1.143 -32.414 1.00 87.62 73 ALA A O 1
ATOM 571 N N . TYR A 1 74 ? 10.069 -1.630 -31.002 1.00 87.06 74 TYR A N 1
ATOM 572 C CA . TYR A 1 74 ? 10.525 -0.725 -29.940 1.00 87.06 74 TYR A CA 1
ATOM 573 C C . TYR A 1 74 ? 11.779 -1.252 -29.233 1.00 87.06 74 TYR A C 1
ATOM 575 O O . TYR A 1 74 ? 12.641 -0.468 -28.857 1.00 87.06 74 TYR A O 1
ATOM 583 N N . LEU A 1 75 ? 11.883 -2.567 -29.016 1.00 84.75 75 LEU A N 1
ATOM 584 C CA . LEU A 1 75 ? 13.052 -3.171 -28.367 1.00 84.75 75 LEU A CA 1
ATOM 585 C C . LEU A 1 75 ? 14.290 -3.150 -29.267 1.00 84.75 75 LEU A C 1
ATOM 587 O O . LEU A 1 75 ? 15.401 -3.038 -28.760 1.00 84.75 75 LEU A O 1
ATOM 591 N N . LEU A 1 76 ? 14.085 -3.262 -30.579 1.00 86.44 76 LEU A N 1
ATOM 592 C CA . LEU A 1 76 ? 15.135 -3.173 -31.590 1.00 86.44 76 LEU A CA 1
ATOM 593 C C . LEU A 1 76 ? 15.479 -1.720 -31.955 1.00 86.44 76 LEU A C 1
ATOM 595 O O . LEU A 1 76 ? 16.474 -1.483 -32.640 1.00 86.44 76 LEU A O 1
ATOM 599 N N . ASP A 1 77 ? 14.681 -0.744 -31.510 1.00 87.44 77 ASP A N 1
ATOM 600 C CA . ASP A 1 77 ? 14.945 0.666 -31.775 1.00 87.44 77 ASP A CA 1
ATOM 601 C C . ASP A 1 77 ? 16.268 1.083 -31.124 1.00 87.44 77 ASP A C 1
ATOM 603 O O . ASP A 1 77 ? 16.509 0.853 -29.939 1.00 87.44 77 ASP A O 1
ATOM 607 N N . ASN A 1 78 ? 17.139 1.705 -31.915 1.00 81.00 78 ASN A N 1
ATOM 608 C CA . ASN A 1 78 ? 18.515 2.045 -31.550 1.00 81.00 78 ASN A CA 1
ATOM 609 C C . ASN A 1 78 ? 19.446 0.857 -31.230 1.00 81.00 78 ASN A C 1
ATOM 611 O O . ASN A 1 78 ? 20.547 1.117 -30.741 1.00 81.00 78 ASN A O 1
ATOM 615 N N . MET A 1 79 ? 19.098 -0.405 -31.527 1.00 83.31 79 MET A N 1
ATOM 616 C CA . MET A 1 79 ? 20.110 -1.473 -31.538 1.00 83.31 79 MET A CA 1
ATOM 617 C C . MET A 1 79 ? 21.117 -1.229 -32.672 1.00 83.31 79 MET A C 1
ATOM 619 O O . MET A 1 79 ? 20.742 -1.027 -33.825 1.00 83.31 79 MET A O 1
ATOM 623 N N . ASN A 1 80 ? 22.403 -1.242 -32.344 1.00 82.81 80 ASN A N 1
ATOM 624 C CA . ASN A 1 80 ? 23.524 -1.116 -33.264 1.00 82.81 80 ASN A CA 1
ATOM 625 C C . ASN A 1 80 ? 24.639 -2.089 -32.860 1.00 82.81 80 ASN A C 1
ATOM 627 O O . ASN A 1 80 ? 24.616 -2.659 -31.773 1.00 82.81 80 ASN A O 1
ATOM 631 N N . GLU A 1 81 ? 25.635 -2.257 -33.726 1.00 78.88 81 GLU A N 1
ATOM 632 C CA . GLU A 1 81 ? 26.751 -3.189 -33.509 1.00 78.88 81 GLU A CA 1
ATOM 633 C C . GLU A 1 81 ? 27.418 -2.988 -32.134 1.00 78.88 81 GLU A C 1
ATOM 635 O O . GLU A 1 81 ? 27.657 -3.955 -31.420 1.00 78.88 81 GLU A O 1
ATOM 640 N N . TYR A 1 82 ? 27.580 -1.737 -31.685 1.00 75.00 82 TYR A N 1
ATOM 641 C CA . TYR A 1 82 ? 28.225 -1.404 -30.410 1.00 75.00 82 TYR A CA 1
ATOM 642 C C . TYR A 1 82 ? 27.405 -1.775 -29.161 1.00 75.00 82 TYR A C 1
ATOM 644 O O . TYR A 1 82 ? 27.983 -2.096 -28.127 1.00 75.00 82 TYR A O 1
ATOM 652 N N . ASN A 1 83 ? 26.070 -1.717 -29.218 1.00 77.94 83 ASN A N 1
ATOM 653 C CA . ASN A 1 83 ? 25.199 -2.018 -28.069 1.00 77.94 83 ASN A CA 1
ATOM 654 C C . ASN A 1 83 ? 24.497 -3.382 -28.156 1.00 77.94 83 ASN A C 1
ATOM 656 O O . ASN A 1 83 ? 23.803 -3.777 -27.221 1.00 77.94 83 ASN A O 1
ATOM 660 N N . SER A 1 84 ? 24.685 -4.094 -29.268 1.00 74.19 84 SER A N 1
ATOM 661 C CA . SER A 1 84 ? 24.092 -5.410 -29.507 1.00 74.19 84 SER A CA 1
ATOM 662 C C . SER A 1 84 ? 24.811 -6.548 -28.779 1.00 74.19 84 SER A C 1
ATOM 664 O O . SER A 1 84 ? 24.322 -7.674 -28.811 1.00 74.19 84 SER A O 1
ATOM 666 N N . HIS A 1 85 ? 25.945 -6.263 -28.116 1.00 71.31 85 HIS A N 1
ATOM 667 C CA . HIS A 1 85 ? 26.813 -7.255 -27.466 1.00 71.31 85 HIS A CA 1
ATOM 668 C C . HIS A 1 85 ? 27.096 -8.474 -28.373 1.00 71.31 85 HIS A C 1
ATOM 670 O O . HIS A 1 85 ? 27.311 -9.578 -27.881 1.00 71.31 85 HIS A O 1
ATOM 676 N N . SER A 1 86 ? 27.099 -8.288 -29.703 1.00 66.81 86 SER A N 1
ATOM 677 C CA . SER A 1 86 ? 27.262 -9.361 -30.700 1.00 66.81 86 SER A CA 1
ATOM 678 C C . SER A 1 86 ? 28.587 -10.110 -30.573 1.00 66.81 86 SER A C 1
ATOM 680 O O . SER A 1 86 ? 28.715 -11.243 -31.034 1.00 66.81 86 SER A O 1
ATOM 682 N N . ASP A 1 87 ? 29.554 -9.466 -29.928 1.00 68.94 87 ASP A N 1
ATOM 683 C CA . ASP A 1 87 ? 30.941 -9.898 -29.829 1.00 68.94 87 ASP A 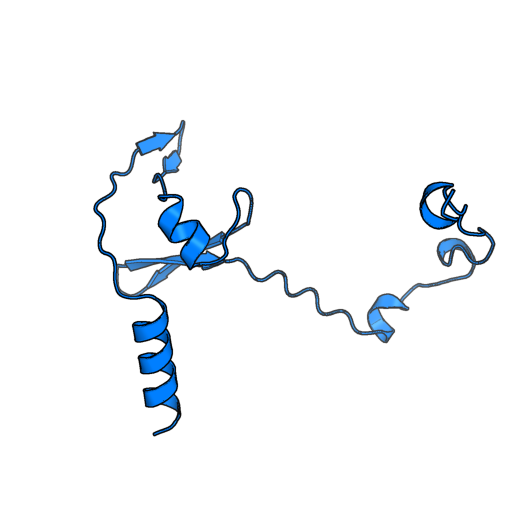CA 1
ATOM 684 C C . ASP A 1 87 ? 31.224 -10.555 -28.463 1.00 68.94 87 ASP A C 1
ATOM 686 O O . ASP A 1 87 ? 32.290 -11.139 -28.255 1.00 68.94 87 ASP A O 1
ATOM 690 N N . GLU A 1 88 ? 30.274 -10.478 -27.523 1.00 69.00 88 GLU A N 1
ATOM 691 C CA . GLU A 1 88 ? 30.376 -11.066 -26.190 1.00 69.00 88 GLU A CA 1
ATOM 692 C C . GLU A 1 88 ? 29.634 -12.406 -26.155 1.00 69.00 88 GLU A C 1
ATOM 694 O O . GLU A 1 88 ? 28.406 -12.480 -26.137 1.00 69.00 88 GLU A O 1
ATOM 699 N N . LEU A 1 89 ? 30.394 -13.503 -26.119 1.00 72.06 89 LEU A N 1
ATOM 700 C CA . LEU A 1 89 ? 29.826 -14.806 -25.794 1.00 72.06 89 LEU A CA 1
ATOM 701 C C . LEU A 1 89 ? 29.365 -14.781 -24.336 1.00 72.06 89 LEU A C 1
ATOM 703 O O . LEU A 1 89 ? 30.153 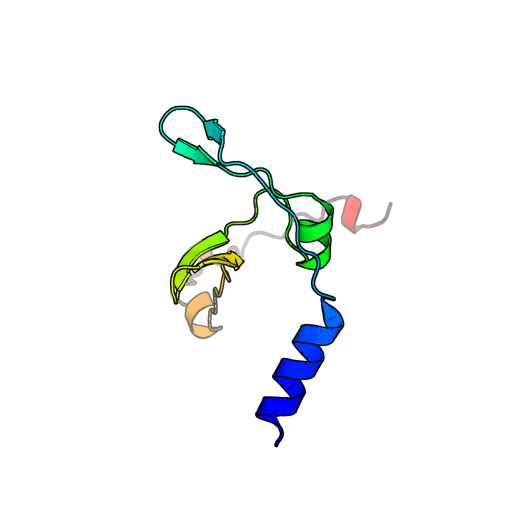-14.472 -23.438 1.00 72.06 89 LEU A O 1
ATOM 707 N N . ALA A 1 90 ? 28.099 -15.131 -24.098 1.00 70.75 90 ALA A N 1
ATOM 708 C CA . ALA A 1 90 ? 27.602 -15.351 -22.749 1.00 70.75 90 ALA A CA 1
ATOM 709 C C . ALA A 1 90 ? 28.516 -16.367 -22.046 1.00 70.75 90 ALA A C 1
ATOM 711 O O . ALA A 1 90 ? 28.721 -17.479 -22.537 1.00 70.75 90 ALA A O 1
ATOM 712 N N . GLN A 1 91 ? 29.099 -15.970 -20.916 1.00 73.62 91 GLN A N 1
ATOM 713 C CA . GLN A 1 91 ? 29.875 -16.889 -20.095 1.00 73.62 91 GLN A CA 1
ATOM 714 C C . GLN A 1 91 ? 28.894 -17.849 -19.435 1.00 73.62 91 GLN A C 1
ATOM 716 O O . GLN A 1 91 ? 28.110 -17.448 -18.574 1.00 73.62 91 GLN A O 1
ATOM 721 N N . ILE A 1 92 ? 28.918 -19.103 -19.880 1.00 75.81 92 ILE A N 1
ATOM 722 C CA . ILE A 1 92 ? 28.125 -20.168 -19.278 1.00 75.81 92 ILE A CA 1
ATOM 723 C C . ILE A 1 92 ? 28.634 -20.342 -17.847 1.00 75.81 92 ILE A C 1
ATOM 725 O O . ILE A 1 92 ? 29.824 -20.572 -17.632 1.00 75.81 92 ILE A O 1
ATOM 729 N N . ASN A 1 93 ? 27.746 -20.174 -16.871 1.00 74.25 93 ASN A N 1
ATOM 730 C CA . ASN A 1 93 ? 28.073 -20.413 -15.471 1.00 74.25 93 ASN A CA 1
ATOM 731 C C . ASN A 1 93 ? 28.008 -21.922 -15.198 1.00 74.25 93 ASN A C 1
ATOM 733 O O . ASN A 1 93 ? 27.143 -22.597 -15.753 1.00 74.25 93 ASN A O 1
ATOM 737 N N . ASP A 1 94 ? 28.857 -22.436 -14.308 1.00 79.56 94 ASP A N 1
ATOM 738 C CA . ASP A 1 94 ? 28.960 -23.863 -13.956 1.00 79.56 94 ASP A CA 1
ATOM 739 C C . ASP A 1 94 ? 27.592 -24.481 -13.582 1.00 79.56 94 ASP A C 1
ATOM 741 O O . ASP A 1 94 ? 27.313 -25.646 -13.851 1.00 79.56 94 ASP A O 1
ATOM 745 N N . MET A 1 95 ? 26.676 -23.658 -13.058 1.00 68.06 95 MET A N 1
ATOM 746 C CA . MET A 1 95 ? 25.298 -24.026 -12.707 1.00 68.06 95 MET A CA 1
ATOM 747 C C . MET A 1 95 ? 24.406 -24.411 -13.905 1.00 68.06 95 MET A C 1
ATOM 749 O O . MET A 1 95 ? 23.406 -25.103 -13.722 1.00 68.06 95 MET A O 1
ATOM 753 N N . GLU A 1 96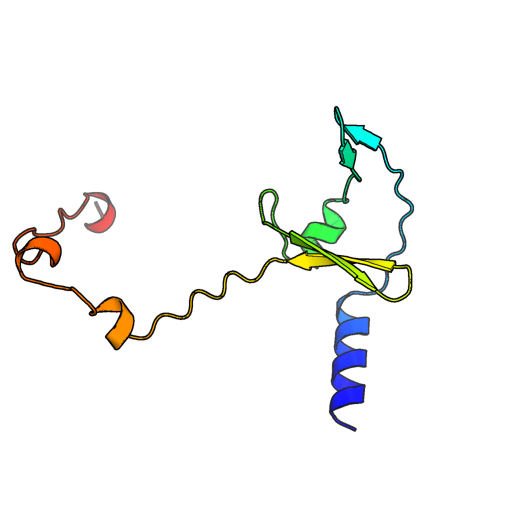 ? 24.732 -23.958 -15.119 1.00 73.38 96 GLU A N 1
ATOM 754 C CA . GLU A 1 96 ? 23.991 -24.264 -16.355 1.00 73.38 96 GLU A CA 1
ATOM 755 C C . GLU A 1 96 ? 24.507 -25.528 -17.060 1.00 73.38 96 GLU A C 1
ATOM 757 O O . GLU A 1 96 ? 23.846 -26.043 -17.962 1.00 73.38 96 GLU A O 1
ATOM 762 N N . ILE A 1 97 ? 25.667 -26.045 -16.640 1.00 76.06 97 ILE A N 1
ATOM 763 C CA . ILE A 1 97 ? 26.350 -27.187 -17.271 1.00 76.06 97 ILE A CA 1
ATOM 764 C C . ILE A 1 97 ? 26.033 -28.512 -16.557 1.00 76.06 97 ILE A C 1
ATOM 766 O O . ILE A 1 97 ? 26.274 -29.583 -17.110 1.00 76.06 97 ILE A O 1
ATOM 770 N N . GLY A 1 98 ? 25.400 -28.448 -15.381 1.00 62.72 98 GLY A N 1
ATOM 771 C CA . GLY A 1 98 ? 24.844 -29.615 -14.699 1.00 62.72 98 GLY A CA 1
ATOM 772 C C . GLY A 1 98 ? 25.880 -30.568 -14.099 1.00 62.72 98 GLY A C 1
ATOM 773 O O . GLY A 1 98 ? 25.629 -31.774 -14.095 1.00 62.72 98 GLY A O 1
ATOM 774 N N . GLU A 1 99 ? 26.999 -30.046 -13.586 1.00 54.69 99 GLU A N 1
ATOM 775 C CA . GLU A 1 99 ? 27.830 -30.761 -12.600 1.00 54.69 99 GLU A CA 1
ATOM 776 C C . GLU A 1 99 ? 27.402 -30.451 -11.158 1.00 54.69 99 GLU A C 1
ATOM 778 O O . GLU A 1 99 ? 27.099 -29.274 -10.851 1.00 54.69 99 GLU A O 1
#

Radius of gyration: 22.93 Å; chains: 1; bounding box: 57×43×46 Å

Secondary structure (DSSP, 8-state):
-HHHHHHHHHHHHT---------EEETTEEE-PPPHHHHHHHTPPTT--EEEEEETTEEEEEE--------HHHHSTT--TTTTTTT------HHHHT-

=== Feature glossary ===
A reading guide for the features in this record.

Start from the sequence.

  · Sequence gives the chain of amino acids in standard one-letter code (A=alanine, C=cysteine, …, Y=tyrosine), read N→C. It is the only feature that is directly encoded by the gene; all structural features are derived from the folded form of this sequence.

Fold it, and you get atomic coordinates and the backbone conformation that goes with them.

  · The mmCIF table is the protein's shape written out atom by atom. For each backbone N, Cα, C, and carbonyl O, it records an (x, y, z) coordinate triple in Å plus the residue type, chain letter, and residue number.

  · Backbone dihedral angles. Every residue except chain termini has a φ (preceding-C → N → Cα → C) and a ψ (N → Cα → C → next-N). They are reported in degrees following the IUPAC sign convention. Secondary structure is essentially a statement about which (φ, ψ) basin each residue occupies.

  · DSSP 8-state secondary structure assigns each residue one of H (α-helix), G (3₁₀-helix), I (π-helix), E (extended β-strand), B (isolated β-bridge), T (hydrogen-bonded turn), S (bend), or '-' (coil). The assignment is computed from backbone hydrogen-bond geometry via the Kabsch–Sander algorithm.

  · P-SEA three-state annotation labels each residue as helix, strand, or coil based purely on the geometry of the Cα trace. It serves as a fallback when the full backbone (and thus DSSP) is unavailable.

Summarize the fold with a handful of shape descriptors and a per-residue structural alphabet.

  · Radius of gyration (Rg) is the root-mean-square distance of Cα atoms from their centroid — a single number for overall size and compactness. A globular domain of N residues has Rg ≈ 2.2·N^0.38 Å; an extended or disordered chain has a much larger Rg. The Cα contact count is the number of residue pairs whose Cα atoms are within 8 Å and are more than four positions apart in sequence — a standard proxy for tertiary packing density. The bounding box is the smallest axis-aligned box enclosing all Cα atoms.

  · Foldseek's 3Di representation compresses backbone geometry into a per-residue letter drawn from a learned twenty-state alphabet. It captures the tertiary interaction pattern around each residue — which residues are packed against it in space, regardless of where they are in sequence.

  · Accessible surface area quantifies burial. A residue with SASA near zero is packed into the hydrophobic core; one with SASA >100 Å² sits on the surface. Computed here via the Shrake–Rupley numerical algorithm with a 1.4 Å probe.

Ask how reliable the model is.

  · For AlphaFold models, the B-factor field carries pLDDT — the model's own estimate of local accuracy on a 0–100 scale. Regions with pLDDT<50 should be treated as essentially unmodeled; they often correspond to intrinsically disordered segments.

  · For experimental (PDB) structures, the B-factor (temperature factor) quantifies the positional spread of each atom in the crystal — a combination of thermal vibration and static disorder — in units of Å². High B-factors mark flexible loops or poorly resolved regions; low B-factors mark the rigid, well-ordered core.

  · PAE(i, j) answers: if I align the predicted and true structures on residue i, how far off (in Å) do I expect residue j to be? A block-diagonal PAE matrix with low values on the blocks and high values off-diagonal is the signature of a multi-domain protein with confidently predicted domains but uncertain inter-domain orientation.

Place it in context: what it resembles, what it is annotated as, and how it looks.

  · Structural nearest neighbors (via Foldseek easy-search vs the PDB). Reported per hit: target PDB id, E-value, and alignment TM-score. A TM-score above ~0.5 is the conventional threshold for 'same fold'.

  · Functional annotations link the protein to curated databases. InterPro entries identify conserved domains and families by matching the sequence against member-database signatures (Pfam, PROSITE, CDD, …). Gene Ontology (GO) terms describe molecular function, biological process,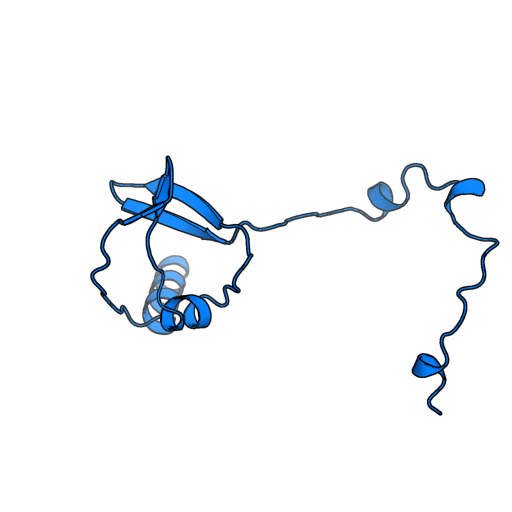 and cellular component in a controlled vocabulary. CATH places the structure in a hierarchical fold classification (Class/Architecture/Topology/Homologous-superfamily). The organism is the source species.

  · Plot images: a contact map (which residues are close in 3D, as an N×N binary image), a Ramachandran scatter (backbone torsion angles, revealing secondary-structure composition at a glance), and — for AlphaFold structures — a PAE heatmap (pairwise prediction confidence).

  · Structure images are PyMOL renders from six orthogonal camera directions. Cartoon representation draws helices as coils and strands as arrows; sticks shows the backbone as bonds; surface shows the solvent-excluded envelope. Rainbow coloring maps sequence position to hue (blue→red, N→C); chain coloring assigns a distinct color per polypeptide.